Protein AF-A0A916HT91-F1 (afdb_monomer)

pLDDT: mean 91.29, std 11.31, range [43.94, 98.56]

Sequence (88 aa):
MDAVAPDPAAWPAPAKLNLMLRIVGRRADGYHLLQTVFQFLDRGDWLWFDLRDDGLIERASTVPGVPAAADLTVRAAHLLQRAAGVRR

Nearest PDB structures (foldseek):
  7odt-assembly1_a  TM=1.781E-01  e=9.911E+00  Homo sapiens

Mean predicted aligned error: 5.34 Å

Structure (mmCIF, N/CA/C/O backbone):
data_AF-A0A916HT91-F1
#
_entry.id   AF-A0A916HT91-F1
#
loop_
_atom_site.group_PDB
_atom_site.id
_atom_site.type_symbol
_atom_site.label_atom_id
_atom_site.label_alt_id
_atom_site.label_comp_id
_atom_site.label_asym_id
_atom_site.label_entity_id
_atom_site.label_seq_id
_atom_site.pdbx_PDB_ins_code
_atom_site.Cartn_x
_atom_site.Cartn_y
_atom_site.Cartn_z
_atom_site.occupancy
_atom_site.B_iso_or_equiv
_atom_site.auth_seq_id
_atom_site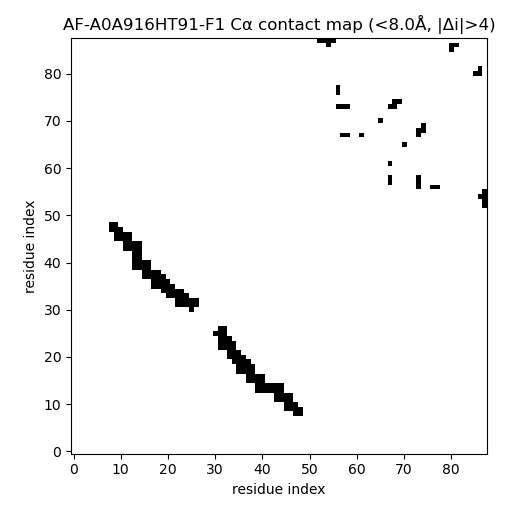.auth_comp_id
_atom_site.auth_asym_id
_atom_site.auth_atom_id
_atom_site.pdbx_PDB_model_num
ATOM 1 N N . MET A 1 1 ? 3.903 12.234 -22.571 1.00 45.31 1 MET A N 1
ATOM 2 C CA . MET A 1 1 ? 4.609 11.278 -21.695 1.00 45.31 1 MET A CA 1
ATOM 3 C C . MET A 1 1 ? 4.022 9.946 -22.067 1.00 45.31 1 MET A C 1
ATOM 5 O O . MET A 1 1 ? 2.887 9.672 -21.697 1.00 45.31 1 MET A O 1
ATOM 9 N N . ASP A 1 2 ? 4.704 9.252 -22.964 1.00 43.94 2 ASP A N 1
ATOM 10 C CA . ASP A 1 2 ? 4.128 8.106 -23.651 1.00 43.94 2 ASP A CA 1
ATOM 11 C C . ASP A 1 2 ? 3.885 6.993 -22.638 1.00 43.94 2 ASP A C 1
ATOM 13 O O . ASP A 1 2 ? 4.715 6.750 -21.758 1.00 43.94 2 ASP A O 1
ATOM 17 N N . ALA A 1 3 ? 2.703 6.384 -22.710 1.00 56.28 3 ALA A N 1
ATOM 18 C CA . ALA A 1 3 ? 2.362 5.250 -21.876 1.00 56.28 3 ALA A CA 1
ATOM 19 C C . ALA A 1 3 ? 3.337 4.117 -22.218 1.00 56.28 3 ALA A C 1
ATOM 21 O O . ALA A 1 3 ? 3.219 3.482 -23.264 1.00 56.28 3 ALA A O 1
ATOM 22 N N . VAL A 1 4 ? 4.332 3.895 -21.356 1.00 58.72 4 VAL A N 1
ATOM 23 C CA . VAL A 1 4 ? 5.094 2.646 -21.355 1.00 58.72 4 VAL A CA 1
ATOM 24 C C . VAL A 1 4 ? 4.063 1.538 -21.188 1.00 58.72 4 VAL A C 1
ATOM 26 O O . VAL A 1 4 ? 3.277 1.568 -20.238 1.00 58.72 4 VAL A O 1
ATOM 29 N N . ALA A 1 5 ? 4.007 0.619 -22.153 1.00 62.22 5 ALA A N 1
ATOM 30 C CA . ALA A 1 5 ? 3.124 -0.534 -22.066 1.00 62.22 5 ALA A CA 1
ATOM 31 C C . ALA A 1 5 ? 3.376 -1.245 -20.724 1.00 62.22 5 ALA A C 1
ATOM 33 O O . ALA A 1 5 ? 4.543 -1.402 -20.353 1.00 62.22 5 ALA A O 1
ATOM 34 N N . PRO A 1 6 ? 2.324 -1.619 -19.974 1.00 64.88 6 PRO A N 1
ATOM 35 C CA . PRO A 1 6 ? 2.502 -2.214 -18.660 1.00 64.88 6 PRO A CA 1
ATOM 36 C C . PRO A 1 6 ? 3.322 -3.496 -18.797 1.00 64.88 6 PRO A C 1
ATOM 38 O O . PRO A 1 6 ? 3.003 -4.362 -19.614 1.00 64.88 6 PRO A O 1
ATOM 41 N N . ASP A 1 7 ? 4.392 -3.591 -18.013 1.00 80.12 7 ASP A N 1
ATOM 42 C CA . ASP A 1 7 ? 5.154 -4.824 -17.869 1.00 80.12 7 ASP A CA 1
ATOM 43 C C . ASP A 1 7 ? 4.204 -5.906 -17.320 1.00 80.12 7 ASP A C 1
ATOM 45 O O . ASP A 1 7 ? 3.621 -5.701 -16.253 1.00 80.12 7 ASP A O 1
ATOM 49 N N . PRO A 1 8 ? 4.000 -7.036 -18.022 1.00 79.44 8 PRO A N 1
ATOM 50 C CA . PRO A 1 8 ? 3.074 -8.075 -17.580 1.00 79.44 8 PRO A CA 1
ATOM 51 C C . PRO A 1 8 ? 3.469 -8.718 -16.242 1.00 79.44 8 PRO A C 1
ATOM 53 O O . PRO A 1 8 ? 2.629 -9.367 -15.621 1.00 79.44 8 PRO A O 1
ATOM 56 N N . ALA A 1 9 ? 4.717 -8.550 -15.787 1.00 86.88 9 ALA A N 1
ATOM 57 C CA . ALA A 1 9 ? 5.167 -8.993 -14.470 1.00 86.88 9 ALA A CA 1
ATOM 58 C C . ALA A 1 9 ? 4.870 -7.980 -13.343 1.00 86.88 9 ALA A C 1
ATOM 60 O O . ALA A 1 9 ? 5.011 -8.318 -12.165 1.00 86.88 9 ALA A O 1
ATOM 61 N N . ALA A 1 10 ? 4.458 -6.753 -13.678 1.00 92.56 10 ALA A N 1
ATOM 62 C CA . ALA A 1 10 ? 4.216 -5.685 -12.717 1.00 92.56 10 ALA A CA 1
ATOM 63 C C . ALA A 1 10 ? 2.778 -5.697 -12.180 1.00 92.56 10 ALA A C 1
ATOM 65 O O . ALA A 1 10 ? 1.799 -5.753 -12.925 1.00 92.56 10 ALA A O 1
ATOM 66 N N . TRP A 1 11 ? 2.642 -5.546 -10.865 1.00 93.62 11 TRP A N 1
ATOM 67 C CA . TRP A 1 11 ? 1.354 -5.420 -10.189 1.00 93.62 11 TRP A CA 1
ATOM 68 C C . TRP A 1 11 ? 1.026 -3.941 -9.941 1.00 93.62 11 TRP A C 1
ATOM 70 O O . TRP A 1 11 ? 1.836 -3.238 -9.329 1.00 93.62 11 TRP A O 1
ATOM 80 N N . PRO A 1 12 ? -0.143 -3.438 -10.384 1.00 94.38 12 PRO A N 1
ATOM 81 C CA . PRO A 1 12 ? -0.489 -2.028 -10.237 1.00 94.38 12 PRO A CA 1
ATOM 82 C C . PRO A 1 12 ? -0.847 -1.670 -8.789 1.00 94.38 12 PRO A C 1
ATOM 84 O O . PRO A 1 12 ? -1.649 -2.350 -8.147 1.00 94.38 12 PRO A O 1
ATOM 87 N N . ALA A 1 13 ? -0.329 -0.539 -8.306 1.00 95.25 13 ALA A N 1
ATOM 88 C CA . ALA A 1 13 ? -0.723 0.102 -7.054 1.00 95.25 13 ALA A CA 1
ATOM 89 C C . ALA A 1 13 ? -1.239 1.528 -7.351 1.00 95.25 13 ALA A C 1
ATOM 91 O O . ALA A 1 13 ? -0.492 2.504 -7.228 1.00 95.25 13 ALA A O 1
ATOM 92 N N . PRO A 1 14 ? -2.504 1.675 -7.798 1.00 96.56 14 PRO A N 1
ATOM 93 C CA . PRO A 1 14 ? -3.032 2.957 -8.249 1.00 96.56 14 PRO A CA 1
ATOM 94 C C . PRO A 1 14 ? -3.089 3.973 -7.107 1.00 96.56 14 PRO A C 1
ATOM 96 O O . PRO A 1 14 ? -3.549 3.682 -5.998 1.00 96.56 14 PRO A O 1
ATOM 99 N N . ALA A 1 15 ? -2.671 5.205 -7.396 1.00 97.69 15 ALA A N 1
ATOM 100 C CA . ALA A 1 15 ? -2.884 6.321 -6.494 1.00 97.69 15 ALA A CA 1
ATOM 101 C C . ALA A 1 15 ? -4.382 6.634 -6.400 1.00 97.69 15 ALA A C 1
ATOM 103 O O . ALA A 1 15 ? -5.181 6.323 -7.288 1.00 97.69 15 ALA A O 1
ATOM 104 N N . LYS A 1 16 ? -4.765 7.300 -5.313 1.00 97.81 16 LYS A N 1
ATOM 105 C CA . LYS A 1 16 ? -6.148 7.711 -5.081 1.00 97.81 16 LYS A CA 1
ATOM 106 C C . LYS A 1 16 ? -6.252 9.194 -4.775 1.00 97.81 16 LYS A C 1
ATOM 108 O O . LYS A 1 16 ? -5.353 9.784 -4.174 1.00 97.81 16 LYS A O 1
ATOM 113 N N . LEU A 1 17 ? -7.415 9.755 -5.078 1.00 98.12 17 LEU A N 1
ATOM 114 C CA . LEU A 1 17 ? -7.897 11.014 -4.523 1.00 98.12 17 LEU A CA 1
ATOM 115 C C . LEU A 1 17 ? -9.031 10.748 -3.533 1.00 98.12 17 LEU A C 1
ATOM 117 O O . LEU A 1 17 ? -9.787 9.786 -3.666 1.00 98.12 17 LEU A O 1
ATOM 121 N N . ASN A 1 18 ? -9.158 11.632 -2.546 1.00 98.19 18 ASN A N 1
ATOM 122 C CA . ASN A 1 18 ? -10.403 11.790 -1.803 1.00 98.19 18 ASN A CA 1
ATOM 123 C C . ASN A 1 18 ? -11.159 12.951 -2.461 1.00 98.19 18 ASN A C 1
ATOM 125 O O . ASN A 1 18 ? -10.801 14.102 -2.227 1.00 98.19 18 ASN A O 1
ATOM 129 N N . LEU A 1 19 ? -12.175 12.678 -3.281 1.00 98.12 19 LEU A N 1
ATOM 130 C CA . LEU A 1 19 ? -12.983 13.743 -3.906 1.00 98.12 19 LEU A CA 1
ATOM 131 C C . LEU A 1 19 ? -13.876 14.466 -2.889 1.00 98.12 19 LEU A C 1
ATOM 133 O O . LEU A 1 19 ? -14.341 15.578 -3.112 1.00 98.12 19 LEU A O 1
ATOM 137 N N . MET A 1 20 ? -14.087 13.824 -1.747 1.00 98.38 20 MET A N 1
ATOM 138 C CA . MET A 1 20 ? -14.712 14.384 -0.563 1.00 98.38 20 MET A CA 1
ATOM 139 C C . MET A 1 20 ? -14.038 13.760 0.651 1.00 98.38 20 MET A C 1
ATOM 141 O O . MET A 1 20 ? -13.754 12.568 0.633 1.00 98.38 20 MET A O 1
ATOM 145 N N . LEU A 1 21 ? -13.845 14.529 1.720 1.00 98.25 21 LEU A N 1
ATOM 146 C CA . LEU A 1 21 ? -13.427 14.018 3.022 1.00 98.25 21 LEU A CA 1
ATOM 147 C C . LEU A 1 21 ? -14.185 14.772 4.118 1.00 98.25 21 LEU A C 1
ATOM 149 O O . LEU A 1 21 ? -14.008 15.976 4.278 1.00 98.25 21 LEU A O 1
ATOM 153 N N . ARG A 1 22 ? -15.022 14.067 4.880 1.00 98.56 22 ARG A N 1
ATOM 154 C CA . ARG A 1 22 ? -15.704 14.592 6.066 1.00 98.56 22 ARG A CA 1
ATOM 155 C C . ARG A 1 22 ? -15.272 13.815 7.297 1.00 98.56 22 ARG A C 1
ATOM 157 O O . ARG A 1 22 ? -15.319 12.587 7.305 1.00 98.56 22 ARG A O 1
ATOM 164 N N . ILE A 1 23 ? -14.888 14.540 8.340 1.00 98.38 23 ILE A N 1
ATOM 165 C CA . ILE A 1 23 ? -14.671 13.986 9.675 1.00 98.38 23 ILE A CA 1
ATOM 166 C C . ILE A 1 23 ? -16.018 14.021 10.395 1.00 98.38 23 ILE A C 1
ATOM 168 O O . ILE A 1 23 ? -16.590 15.094 10.563 1.00 98.38 23 ILE A O 1
ATOM 172 N N . VAL A 1 24 ? -16.535 12.859 10.791 1.00 98.38 24 VAL A N 1
ATOM 173 C CA . VAL A 1 24 ? -17.882 12.724 11.385 1.00 98.38 24 VAL A CA 1
ATOM 174 C C . VAL A 1 24 ? -17.852 12.309 12.858 1.00 98.38 24 VAL A C 1
ATOM 176 O O . VAL A 1 24 ? -18.892 12.114 13.475 1.00 98.38 24 VAL A O 1
ATOM 179 N N . GLY A 1 25 ? -16.659 12.172 13.436 1.00 98.38 25 GLY A N 1
ATOM 180 C CA . GLY A 1 25 ? -16.474 11.855 14.846 1.00 98.38 25 GLY A CA 1
ATOM 181 C C . GLY A 1 25 ? -15.057 11.393 15.160 1.00 98.38 25 GLY A C 1
ATOM 182 O O . GLY A 1 25 ? -14.195 11.322 14.279 1.00 98.38 25 GLY A O 1
ATOM 183 N N . ARG A 1 26 ? -14.824 11.048 16.427 1.00 98.38 26 ARG A N 1
ATOM 184 C CA . ARG A 1 26 ? -13.555 10.507 16.922 1.00 98.38 26 ARG A CA 1
ATOM 185 C C . ARG A 1 26 ? -13.797 9.168 17.609 1.00 98.38 26 ARG A C 1
ATOM 187 O O . ARG A 1 26 ? -14.755 9.012 18.359 1.00 98.38 26 ARG A O 1
ATOM 194 N N . ARG A 1 27 ? -12.930 8.205 17.324 1.00 97.88 27 ARG A N 1
ATOM 195 C CA . ARG A 1 27 ? -12.920 6.860 17.900 1.00 97.88 27 ARG A CA 1
ATOM 196 C C . ARG A 1 27 ? -12.164 6.853 19.229 1.00 97.88 27 ARG A C 1
ATOM 198 O O . ARG A 1 27 ? -11.310 7.705 19.474 1.00 97.88 27 ARG A O 1
ATOM 205 N N . ALA A 1 28 ? -12.432 5.841 20.052 1.00 98.12 28 ALA A N 1
ATOM 206 C CA . ALA A 1 28 ? -11.755 5.642 21.335 1.00 98.12 28 ALA A CA 1
ATOM 207 C C . ALA A 1 28 ? -10.248 5.342 21.195 1.00 98.12 28 ALA A C 1
ATOM 209 O O . ALA A 1 28 ? -9.476 5.654 22.093 1.00 98.12 28 ALA A O 1
ATOM 210 N N . ASP A 1 29 ? -9.817 4.795 20.056 1.00 97.62 29 ASP A N 1
ATOM 211 C CA . ASP A 1 29 ? -8.406 4.516 19.742 1.00 97.62 29 ASP A CA 1
ATOM 212 C C . ASP A 1 29 ? -7.632 5.737 19.211 1.00 97.62 29 ASP A C 1
ATOM 214 O O . ASP A 1 29 ? -6.496 5.616 18.756 1.00 97.62 29 ASP A O 1
ATOM 218 N N . GLY A 1 30 ? -8.244 6.923 19.246 1.00 97.38 30 GLY A N 1
ATOM 219 C CA . GLY A 1 30 ? -7.619 8.178 18.846 1.00 97.38 30 GLY A CA 1
ATOM 220 C C . GLY A 1 30 ? -7.759 8.533 17.364 1.00 97.38 30 GLY A C 1
ATOM 221 O O . GLY A 1 30 ? -7.461 9.677 17.019 1.00 97.38 30 GLY A O 1
ATOM 222 N N . TYR A 1 31 ? -8.266 7.633 16.512 1.00 98.31 31 TYR A N 1
ATOM 223 C CA . TYR A 1 31 ? -8.519 7.909 15.091 1.00 98.31 31 TYR A CA 1
ATOM 224 C C . TYR A 1 31 ? -9.847 8.647 14.857 1.00 98.31 31 TYR A C 1
ATOM 226 O O . TYR A 1 31 ? -10.705 8.736 15.734 1.00 98.31 31 TYR A O 1
ATOM 234 N N . HIS A 1 32 ? -10.045 9.169 13.645 1.00 98.38 32 HIS A N 1
ATOM 235 C CA . HIS A 1 32 ? -11.289 9.825 13.235 1.00 98.38 32 HIS A CA 1
ATOM 236 C C . HIS A 1 32 ? -12.229 8.861 12.501 1.00 98.38 32 HIS A C 1
ATOM 238 O O . HIS A 1 32 ? -11.785 7.974 11.772 1.00 98.38 32 HIS A O 1
ATOM 244 N N . LEU A 1 33 ? -13.537 9.065 12.662 1.00 98.31 33 LEU A N 1
ATOM 245 C CA . LEU A 1 33 ? -14.542 8.506 11.762 1.00 98.31 33 LEU A CA 1
ATOM 246 C C . LEU A 1 33 ? -14.578 9.371 10.504 1.00 98.31 33 LEU A C 1
ATOM 248 O O . LEU A 1 33 ? -14.758 10.588 10.591 1.00 98.31 33 LEU A O 1
ATOM 252 N N . LEU A 1 34 ? -14.392 8.745 9.345 1.00 97.94 34 LEU A N 1
ATOM 253 C CA . LEU A 1 34 ? -14.298 9.431 8.063 1.00 97.94 34 LEU A CA 1
ATOM 254 C C . LEU A 1 34 ? -15.432 8.992 7.141 1.00 97.94 34 LEU A C 1
ATOM 256 O O . LEU A 1 34 ? -15.716 7.804 7.016 1.00 97.94 34 LEU A O 1
ATOM 260 N N . GLN A 1 35 ? -16.020 9.956 6.442 1.00 98.44 35 GLN A N 1
ATOM 261 C CA . GLN A 1 35 ? -16.839 9.724 5.262 1.0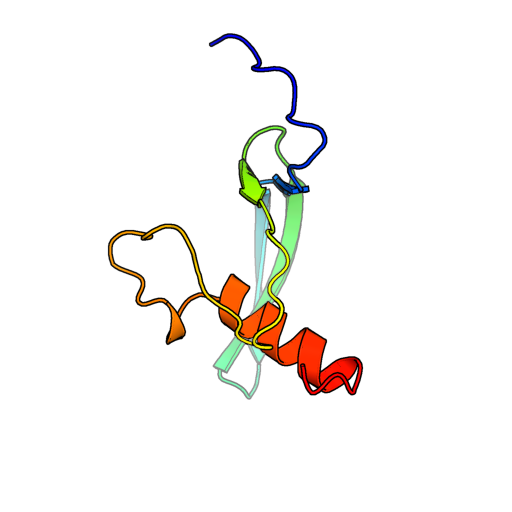0 98.44 35 GLN A CA 1
ATOM 262 C C . GLN A 1 35 ? -16.102 10.320 4.062 1.00 98.44 35 GLN A C 1
ATOM 264 O O . GLN A 1 35 ? -15.740 11.494 4.073 1.00 98.44 35 GLN A O 1
ATOM 269 N N . THR A 1 36 ? -15.854 9.525 3.029 1.00 98.38 36 THR A N 1
AT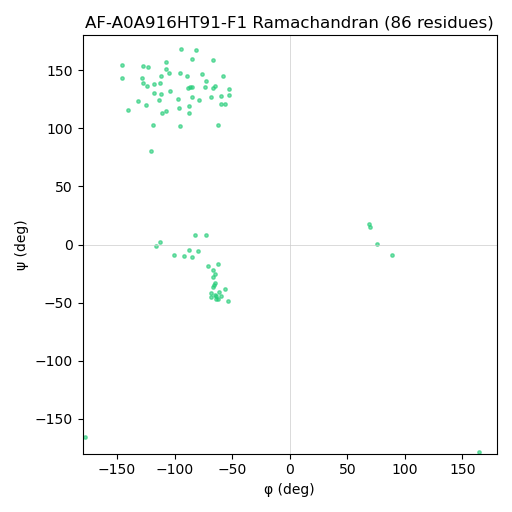OM 270 C CA . THR A 1 36 ? -15.028 9.929 1.884 1.00 98.38 36 THR A CA 1
ATOM 271 C C . THR A 1 36 ? -15.551 9.303 0.598 1.00 98.38 36 THR A C 1
ATOM 273 O O . THR A 1 36 ? -16.188 8.252 0.645 1.00 98.38 36 THR A O 1
ATOM 276 N N . VAL A 1 37 ? -15.281 9.946 -0.538 1.00 98.38 37 VAL A N 1
ATOM 277 C CA . VAL A 1 37 ? -15.453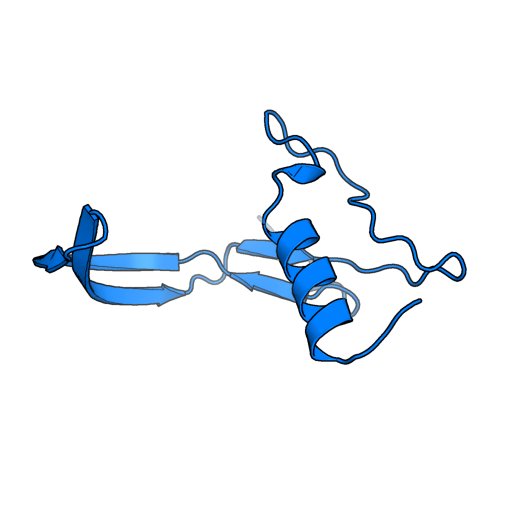 9.353 -1.873 1.00 98.38 37 VAL A CA 1
ATOM 278 C C . VAL A 1 37 ? -14.064 9.143 -2.457 1.00 98.38 37 VAL A C 1
ATOM 280 O O . VAL A 1 37 ? -13.343 10.111 -2.709 1.00 98.38 37 VAL A O 1
ATOM 283 N N . PHE A 1 38 ? -13.680 7.882 -2.636 1.00 98.06 38 PHE A N 1
ATOM 284 C CA . PHE A 1 38 ? -12.403 7.516 -3.236 1.00 98.06 38 PHE A CA 1
ATOM 285 C C . PHE A 1 38 ? -12.515 7.454 -4.757 1.00 98.06 38 PHE A C 1
ATOM 287 O O . PHE A 1 38 ? -13.449 6.858 -5.284 1.00 98.06 38 PHE A O 1
ATOM 294 N N . GLN A 1 39 ? -11.525 8.020 -5.442 1.00 97.94 39 GLN A N 1
ATOM 295 C CA . GLN A 1 39 ? -11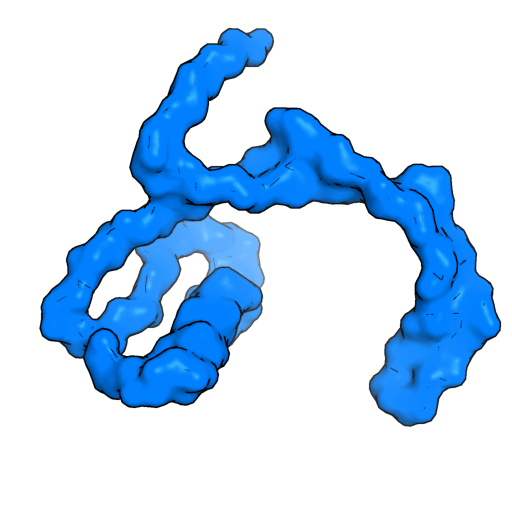.331 7.861 -6.880 1.00 97.94 39 GLN A CA 1
ATOM 296 C C . GLN A 1 39 ? -9.916 7.346 -7.118 1.00 97.94 39 GLN A C 1
ATOM 298 O O . GLN A 1 39 ? -8.954 8.021 -6.743 1.00 97.94 39 GLN A O 1
ATOM 303 N N . PHE A 1 40 ? -9.788 6.173 -7.734 1.00 97.38 40 PHE A N 1
ATOM 304 C CA . PHE A 1 40 ? -8.498 5.693 -8.226 1.00 97.38 40 PHE A CA 1
ATOM 305 C C . PHE A 1 40 ? -8.116 6.426 -9.508 1.00 97.38 40 PHE A C 1
ATOM 307 O O . PHE A 1 40 ? -8.984 6.822 -10.288 1.00 97.38 40 PHE A O 1
ATOM 314 N N . LEU A 1 41 ? -6.818 6.633 -9.693 1.00 95.81 41 LEU A N 1
ATOM 315 C CA . LEU A 1 41 ? -6.251 7.262 -10.876 1.00 95.81 41 LEU A CA 1
ATOM 316 C C . LEU A 1 41 ? -5.544 6.212 -11.732 1.00 95.81 41 LEU A C 1
ATOM 318 O O . LEU A 1 41 ? -5.004 5.243 -11.204 1.00 95.81 41 LEU A O 1
ATOM 322 N N . ASP A 1 42 ? -5.400 6.504 -13.021 1.00 93.69 42 ASP A N 1
ATOM 323 C CA . ASP A 1 42 ? -4.533 5.739 -13.934 1.00 93.69 42 ASP A CA 1
ATOM 324 C C . ASP A 1 42 ? -3.033 6.005 -13.683 1.00 93.69 42 ASP A C 1
ATOM 326 O O . ASP A 1 42 ? -2.161 5.601 -14.449 1.00 93.69 42 ASP A O 1
ATOM 330 N N . ARG A 1 43 ? -2.717 6.722 -12.599 1.00 94.38 43 ARG A N 1
ATOM 331 C CA . ARG A 1 43 ? -1.368 6.980 -12.103 1.00 94.38 43 ARG A CA 1
ATOM 332 C C . ARG A 1 43 ? -1.192 6.273 -10.770 1.00 94.38 43 ARG A C 1
ATOM 334 O O . ARG A 1 43 ? -2.066 6.349 -9.912 1.00 94.38 43 ARG A O 1
ATOM 341 N N . GLY A 1 44 ? -0.032 5.676 -10.559 1.00 94.38 44 GLY A N 1
ATOM 342 C CA . GLY A 1 44 ? 0.322 5.022 -9.309 1.00 94.38 44 GLY A CA 1
ATOM 343 C C . GLY A 1 44 ? 1.736 4.479 -9.358 1.00 94.38 44 GLY A C 1
ATOM 344 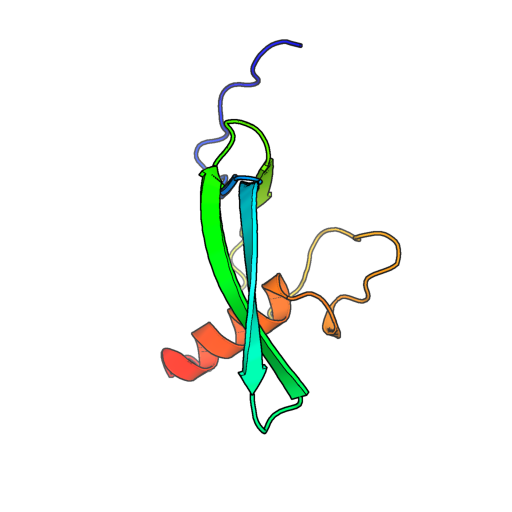O O . GLY A 1 44 ? 2.508 4.831 -10.254 1.00 94.38 44 GLY A O 1
ATOM 345 N N . ASP A 1 45 ? 2.026 3.617 -8.396 1.00 92.56 45 ASP A N 1
ATOM 346 C CA . ASP A 1 45 ? 3.255 2.842 -8.360 1.00 92.56 45 ASP A CA 1
ATOM 347 C C . ASP A 1 45 ? 3.021 1.462 -8.990 1.00 92.56 45 ASP A C 1
ATOM 349 O O . ASP A 1 45 ? 1.886 1.037 -9.233 1.00 92.56 45 ASP A O 1
ATOM 353 N N . TRP A 1 46 ? 4.117 0.755 -9.235 1.00 93.19 46 TRP A N 1
ATOM 354 C CA . TRP A 1 46 ? 4.131 -0.607 -9.750 1.00 93.19 46 TRP A CA 1
ATOM 355 C C . TRP A 1 46 ? 4.999 -1.465 -8.835 1.00 93.19 46 TRP A C 1
ATOM 357 O O . TRP A 1 46 ? 6.043 -1.015 -8.360 1.00 93.19 46 TRP A O 1
ATOM 367 N N . LEU A 1 47 ? 4.546 -2.685 -8.557 1.00 93.25 47 LEU A N 1
ATOM 368 C CA . LEU A 1 47 ? 5.248 -3.638 -7.706 1.00 93.25 47 LEU A CA 1
ATOM 369 C C . LEU A 1 47 ? 5.740 -4.809 -8.551 1.00 93.25 47 LEU A C 1
ATOM 371 O O . LEU A 1 47 ? 4.960 -5.435 -9.266 1.00 93.25 47 LEU A O 1
ATOM 375 N N . TRP A 1 48 ? 7.021 -5.125 -8.413 1.00 94.00 48 TRP A N 1
ATOM 376 C CA . TRP A 1 48 ? 7.639 -6.318 -8.981 1.00 94.00 48 TRP A CA 1
ATOM 377 C C . TRP A 1 48 ? 8.033 -7.259 -7.855 1.00 94.00 48 TRP A C 1
ATOM 379 O O . TRP A 1 48 ? 8.421 -6.815 -6.770 1.00 94.00 48 TRP A O 1
ATOM 389 N N . PHE A 1 49 ? 7.925 -8.555 -8.121 1.00 93.50 49 PHE A N 1
ATOM 390 C CA . PHE A 1 49 ? 8.232 -9.595 -7.153 1.00 93.50 49 PHE A CA 1
ATOM 391 C C . PHE A 1 49 ? 9.133 -10.636 -7.801 1.00 93.50 49 PHE A C 1
ATOM 393 O O . PHE A 1 49 ? 8.746 -11.256 -8.789 1.00 93.50 49 PHE A O 1
ATOM 400 N N . ASP A 1 50 ? 10.290 -10.858 -7.189 1.00 92.69 50 ASP A N 1
ATOM 401 C CA . ASP A 1 50 ? 11.181 -11.959 -7.527 1.00 92.69 50 ASP A CA 1
ATOM 402 C C . ASP A 1 50 ? 11.061 -13.042 -6.458 1.00 92.69 50 ASP A C 1
ATOM 404 O O . ASP A 1 50 ? 11.093 -12.764 -5.255 1.00 92.69 50 ASP A O 1
ATOM 408 N N . LEU A 1 51 ? 10.901 -14.290 -6.898 1.00 92.00 51 LEU A N 1
ATOM 409 C CA . LEU A 1 51 ? 10.875 -15.426 -5.985 1.00 92.00 51 LEU A CA 1
ATOM 410 C C . LEU A 1 51 ? 12.276 -15.701 -5.448 1.00 92.00 51 LEU A C 1
ATOM 412 O O . LEU A 1 51 ? 13.264 -15.656 -6.181 1.00 92.00 51 LEU A O 1
ATOM 416 N N . ARG A 1 52 ? 12.330 -16.048 -4.166 1.00 90.31 52 ARG A N 1
ATOM 417 C CA . ARG A 1 52 ? 13.547 -16.459 -3.471 1.00 90.31 52 ARG A CA 1
ATOM 418 C C . ARG A 1 52 ? 13.352 -17.836 -2.860 1.00 90.31 52 ARG A C 1
ATOM 420 O O . ARG A 1 52 ? 12.237 -18.224 -2.520 1.00 90.31 52 ARG A O 1
ATOM 427 N N . ASP A 1 53 ? 14.447 -18.561 -2.710 1.00 91.38 53 ASP A N 1
ATOM 428 C CA . ASP A 1 53 ? 14.503 -19.906 -2.137 1.00 91.38 53 ASP A CA 1
ATOM 429 C C . ASP A 1 53 ? 14.963 -19.923 -0.667 1.00 91.38 53 ASP A C 1
ATOM 431 O O . ASP A 1 53 ? 14.841 -20.944 0.013 1.00 91.38 53 ASP A O 1
ATOM 435 N N . ASP A 1 54 ? 15.428 -18.786 -0.149 1.00 91.44 54 ASP A N 1
ATOM 436 C CA . ASP A 1 54 ? 15.905 -18.617 1.227 1.00 91.44 54 ASP A CA 1
ATOM 437 C C . ASP A 1 54 ? 14.805 -18.263 2.244 1.00 91.44 54 ASP A C 1
ATOM 439 O O . ASP A 1 54 ? 15.060 -18.218 3.450 1.00 91.44 54 ASP A O 1
ATOM 443 N N . GLY A 1 55 ? 13.572 -18.052 1.776 1.00 87.75 55 GLY A N 1
ATOM 444 C CA . GLY A 1 55 ? 12.417 -17.710 2.610 1.00 87.75 55 GLY A CA 1
ATOM 445 C C . GLY A 1 55 ? 12.470 -16.303 3.217 1.00 87.75 55 GLY A C 1
ATOM 446 O O . GLY A 1 55 ? 11.738 -16.013 4.169 1.00 87.75 55 GLY A O 1
ATOM 447 N N . LEU A 1 56 ? 13.347 -15.431 2.707 1.00 90.75 56 LEU A N 1
ATOM 448 C CA . LEU A 1 56 ? 13.456 -14.046 3.150 1.00 90.75 56 LEU A CA 1
ATOM 449 C C . LEU A 1 56 ? 12.530 -13.129 2.344 1.00 90.75 56 LEU A C 1
ATOM 451 O O . LEU A 1 56 ? 12.330 -13.295 1.143 1.00 90.75 56 LEU A O 1
ATOM 455 N N . ILE A 1 57 ? 11.992 -12.113 3.022 1.00 93.25 57 ILE A N 1
ATOM 456 C CA . ILE A 1 57 ? 11.246 -11.016 2.400 1.00 93.25 57 ILE A CA 1
ATOM 457 C C . ILE A 1 57 ? 12.131 -9.776 2.465 1.00 93.25 57 ILE A C 1
ATOM 459 O O . ILE A 1 57 ? 12.417 -9.265 3.549 1.00 93.25 57 ILE A O 1
ATOM 463 N N . GLU A 1 58 ? 12.541 -9.280 1.302 1.00 92.94 58 GLU A N 1
ATOM 464 C CA . GLU A 1 58 ? 13.420 -8.119 1.177 1.00 92.94 58 GLU A CA 1
ATOM 465 C C . GLU A 1 58 ? 12.831 -7.089 0.215 1.00 92.94 58 GLU A C 1
ATOM 467 O O . GLU A 1 58 ? 12.229 -7.425 -0.805 1.00 92.94 58 GLU A O 1
ATOM 472 N N . ARG A 1 59 ? 13.030 -5.806 0.529 1.00 94.00 59 ARG A N 1
ATOM 473 C CA . ARG A 1 59 ? 12.705 -4.714 -0.387 1.00 94.00 59 ARG A CA 1
ATOM 474 C C . ARG A 1 59 ? 13.907 -4.454 -1.288 1.00 94.00 59 ARG A C 1
ATOM 476 O O . ARG A 1 59 ? 14.924 -3.963 -0.805 1.00 94.00 59 ARG A O 1
ATOM 483 N N . ALA A 1 60 ? 13.767 -4.735 -2.581 1.00 91.38 60 ALA A N 1
ATOM 484 C CA . ALA A 1 60 ? 14.856 -4.584 -3.549 1.00 91.38 60 ALA A CA 1
ATOM 485 C C . ALA A 1 60 ? 15.278 -3.119 -3.772 1.00 91.38 60 ALA A C 1
ATOM 487 O O . ALA A 1 60 ? 16.458 -2.826 -3.952 1.00 91.38 60 ALA A O 1
ATOM 488 N N . SER A 1 61 ? 14.327 -2.181 -3.751 1.00 89.12 61 SER A N 1
ATOM 489 C CA . SER A 1 61 ? 14.590 -0.760 -4.011 1.00 89.12 61 SER A CA 1
ATOM 490 C C . SER A 1 61 ? 14.577 0.080 -2.735 1.00 89.12 61 SER A C 1
ATOM 492 O O . SER A 1 61 ? 13.822 -0.177 -1.797 1.00 89.12 61 SER A O 1
ATOM 494 N N . THR A 1 62 ? 15.387 1.136 -2.697 1.00 90.25 62 THR A N 1
ATOM 495 C CA . THR A 1 62 ? 15.368 2.100 -1.591 1.00 90.25 62 THR A CA 1
ATOM 496 C C . THR A 1 62 ? 14.290 3.148 -1.825 1.00 90.25 62 THR A C 1
ATOM 498 O O . THR A 1 62 ? 14.297 3.831 -2.844 1.00 90.25 62 THR A O 1
ATOM 501 N N . VAL A 1 63 ? 13.412 3.332 -0.839 1.00 89.88 63 VAL A N 1
ATOM 502 C CA . VAL A 1 63 ? 12.511 4.486 -0.773 1.00 89.88 63 VAL A CA 1
ATOM 503 C C . VAL A 1 63 ? 13.162 5.533 0.136 1.00 89.88 63 VAL A C 1
ATOM 505 O O . VAL A 1 63 ? 13.397 5.234 1.315 1.00 89.88 63 VAL A O 1
ATOM 508 N N . PRO A 1 64 ? 13.501 6.734 -0.372 1.00 94.19 64 PRO A N 1
ATOM 509 C CA . PRO A 1 64 ? 14.156 7.767 0.423 1.00 94.19 64 PRO A CA 1
ATOM 510 C C . PRO A 1 64 ? 13.395 8.067 1.718 1.00 94.19 64 PRO A C 1
ATOM 512 O O . PRO A 1 64 ? 12.188 8.294 1.706 1.00 94.19 64 PRO A O 1
ATOM 515 N N . GLY A 1 65 ? 14.103 8.046 2.848 1.00 95.00 65 GLY A N 1
ATOM 516 C CA . GLY A 1 65 ? 13.521 8.319 4.165 1.00 95.00 65 GLY A CA 1
ATOM 517 C C . GLY A 1 65 ? 12.671 7.191 4.764 1.00 95.00 65 GLY A C 1
ATOM 518 O O . GLY A 1 65 ? 12.189 7.349 5.883 1.00 95.00 65 GLY A O 1
ATOM 519 N N . VAL A 1 66 ? 12.513 6.048 4.086 1.00 94.81 66 VAL A N 1
ATOM 520 C CA . VAL A 1 66 ? 11.733 4.907 4.592 1.00 94.81 66 VAL A CA 1
ATOM 521 C C . VAL A 1 66 ? 12.640 3.682 4.745 1.00 94.81 66 VAL A C 1
ATOM 523 O O . VAL A 1 66 ? 12.951 3.017 3.750 1.00 94.81 66 VAL A O 1
ATOM 526 N N . PRO A 1 67 ? 13.061 3.335 5.976 1.00 94.62 67 PRO A N 1
ATOM 527 C CA . PRO A 1 67 ? 13.747 2.073 6.244 1.00 94.62 67 PRO A CA 1
ATOM 528 C C . PRO A 1 67 ? 12.881 0.874 5.835 1.00 94.62 67 PRO A C 1
ATOM 530 O O . PRO A 1 67 ? 11.667 0.905 6.025 1.00 94.62 67 PRO A O 1
ATOM 533 N N . ALA A 1 68 ? 13.488 -0.206 5.333 1.00 92.12 68 ALA A N 1
ATOM 534 C CA . ALA A 1 68 ? 12.743 -1.373 4.840 1.00 92.12 68 ALA A CA 1
ATOM 535 C C . ALA A 1 68 ? 11.801 -1.985 5.898 1.00 92.12 68 ALA A C 1
ATOM 537 O O . ALA A 1 68 ? 10.665 -2.325 5.588 1.00 92.12 68 ALA A O 1
ATOM 538 N N . ALA A 1 69 ? 12.218 -2.036 7.168 1.00 90.19 69 ALA A N 1
ATOM 539 C CA . ALA A 1 69 ? 11.384 -2.543 8.265 1.00 90.19 69 ALA A CA 1
ATOM 540 C C . ALA A 1 69 ? 10.143 -1.671 8.567 1.00 90.19 69 ALA A C 1
ATOM 542 O O . ALA A 1 69 ? 9.176 -2.150 9.161 1.00 90.19 69 ALA A O 1
ATOM 543 N N . ALA A 1 70 ? 10.164 -0.394 8.173 1.00 94.12 70 ALA A N 1
ATOM 544 C CA . ALA A 1 70 ? 9.038 0.529 8.314 1.00 94.12 70 ALA A CA 1
ATOM 545 C C . ALA A 1 70 ? 8.125 0.545 7.075 1.00 94.12 70 ALA A C 1
ATOM 547 O O . ALA A 1 70 ? 7.037 1.121 7.128 1.00 94.12 70 ALA A O 1
ATOM 548 N N . ASP A 1 71 ? 8.545 -0.092 5.980 1.00 95.38 71 ASP A N 1
ATOM 549 C CA . ASP A 1 71 ? 7.797 -0.140 4.732 1.0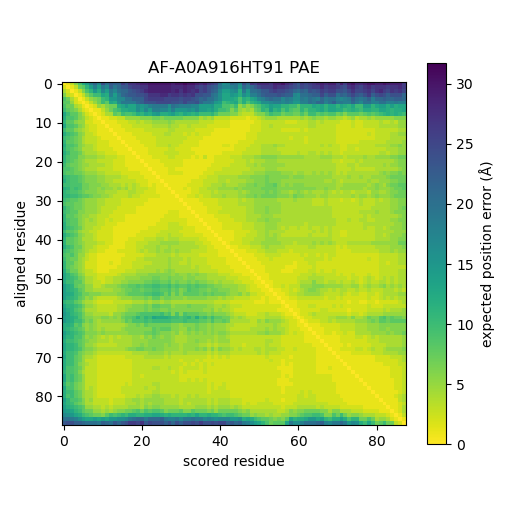0 95.38 71 ASP A CA 1
ATOM 550 C C . ASP A 1 71 ? 6.516 -0.972 4.890 1.00 95.38 71 ASP A C 1
ATOM 552 O O . ASP A 1 71 ? 6.535 -2.122 5.341 1.00 95.38 71 ASP A O 1
ATOM 556 N N . LEU A 1 72 ? 5.376 -0.385 4.523 1.00 95.62 72 LEU A N 1
ATOM 557 C CA . LEU A 1 72 ? 4.086 -1.061 4.627 1.00 95.62 72 LEU A CA 1
ATOM 558 C C . LEU A 1 72 ? 3.977 -2.257 3.677 1.00 95.62 72 LEU A C 1
ATOM 560 O O . LEU A 1 72 ? 3.277 -3.208 4.016 1.00 95.62 72 LEU A O 1
ATOM 564 N N . THR A 1 73 ? 4.686 -2.253 2.547 1.00 95.31 73 THR A N 1
ATOM 565 C CA . THR A 1 73 ? 4.698 -3.380 1.601 1.00 95.31 73 THR A CA 1
ATOM 566 C C . THR A 1 73 ? 5.400 -4.599 2.205 1.00 95.31 73 THR A C 1
ATOM 568 O O . THR A 1 73 ? 4.844 -5.696 2.205 1.00 95.31 73 THR A O 1
ATOM 571 N N . VAL A 1 74 ? 6.555 -4.395 2.848 1.00 95.62 74 VAL A N 1
ATOM 572 C CA . VAL A 1 74 ? 7.304 -5.444 3.564 1.00 95.62 74 VAL A CA 1
ATOM 573 C C . VAL A 1 74 ? 6.496 -5.970 4.751 1.00 95.62 74 VAL A C 1
ATOM 575 O O . VAL A 1 74 ? 6.365 -7.180 4.950 1.00 95.62 74 VAL A O 1
ATOM 578 N N . ARG A 1 75 ? 5.882 -5.070 5.530 1.00 95.88 75 ARG A N 1
ATOM 579 C CA . ARG A 1 75 ? 5.001 -5.459 6.642 1.00 95.88 75 ARG A CA 1
ATOM 580 C C . ARG A 1 75 ? 3.794 -6.267 6.157 1.00 95.88 75 ARG A C 1
ATOM 582 O O . ARG A 1 75 ? 3.434 -7.244 6.812 1.00 95.88 75 ARG A O 1
ATOM 589 N N . ALA A 1 76 ? 3.189 -5.889 5.030 1.00 96.06 76 ALA A N 1
ATOM 590 C CA . ALA A 1 76 ? 2.077 -6.619 4.427 1.00 96.06 76 ALA A CA 1
ATOM 591 C C . ALA A 1 76 ? 2.503 -8.018 3.961 1.00 96.06 76 ALA A C 1
ATOM 593 O O . ALA A 1 76 ? 1.809 -8.984 4.270 1.00 96.06 76 ALA A O 1
ATOM 594 N N . ALA A 1 77 ? 3.665 -8.151 3.315 1.00 94.88 77 ALA A N 1
ATOM 595 C CA . ALA A 1 77 ? 4.203 -9.444 2.892 1.00 94.88 77 ALA A CA 1
ATOM 596 C C . ALA A 1 77 ? 4.424 -10.397 4.085 1.00 94.88 77 ALA A C 1
ATOM 598 O O . ALA A 1 77 ? 3.985 -11.545 4.050 1.00 94.88 77 ALA A O 1
ATOM 599 N N . HIS A 1 78 ? 4.994 -9.913 5.195 1.00 94.69 78 HIS A N 1
ATOM 600 C CA . HIS A 1 78 ? 5.137 -10.722 6.414 1.00 94.69 78 HIS A CA 1
ATOM 601 C C . HIS A 1 78 ? 3.801 -11.097 7.070 1.00 94.69 78 HIS A C 1
ATOM 603 O O . HIS A 1 78 ? 3.696 -12.163 7.682 1.00 94.69 78 HIS A O 1
ATOM 609 N N . LEU A 1 79 ? 2.792 -10.222 7.013 1.00 96.00 79 LEU A N 1
ATOM 610 C CA . LEU A 1 79 ? 1.451 -10.543 7.508 1.00 96.00 79 LEU A CA 1
ATOM 611 C C . LEU A 1 79 ? 0.784 -11.603 6.632 1.00 96.00 79 LEU A C 1
ATOM 613 O O . LEU A 1 79 ? 0.190 -12.533 7.173 1.00 96.00 79 LEU A O 1
ATOM 617 N N . LEU A 1 80 ? 0.930 -11.502 5.309 1.00 95.25 80 LEU A N 1
ATOM 618 C CA . LEU A 1 80 ? 0.425 -12.489 4.360 1.00 95.25 80 LEU A CA 1
ATOM 619 C C . LEU A 1 80 ? 1.087 -13.856 4.570 1.00 95.25 80 LEU A C 1
ATOM 621 O O . LEU A 1 80 ? 0.377 -14.849 4.689 1.00 95.25 80 LEU A O 1
ATOM 625 N N . GLN A 1 81 ? 2.417 -13.900 4.705 1.00 94.12 81 GLN A N 1
ATOM 626 C CA . GLN A 1 81 ? 3.170 -15.125 4.999 1.00 94.12 81 GLN A CA 1
ATOM 627 C C . GLN A 1 81 ? 2.614 -15.828 6.251 1.00 94.12 81 GLN A C 1
ATOM 629 O O . GLN A 1 81 ? 2.288 -17.016 6.215 1.00 94.12 81 GLN A O 1
ATOM 634 N N . ARG A 1 82 ? 2.411 -15.072 7.342 1.00 94.81 82 ARG A N 1
ATOM 635 C CA . ARG A 1 82 ? 1.825 -15.593 8.589 1.00 94.81 82 ARG A CA 1
ATOM 636 C C . ARG A 1 82 ? 0.380 -16.055 8.417 1.00 94.81 82 ARG A C 1
ATOM 638 O O . ARG A 1 82 ? 0.040 -17.137 8.885 1.00 94.81 82 ARG A O 1
ATOM 645 N N . ALA A 1 83 ? -0.461 -15.253 7.766 1.00 97.06 83 ALA A N 1
ATOM 646 C CA . ALA A 1 83 ? -1.875 -15.563 7.561 1.00 97.06 83 ALA A CA 1
ATOM 647 C C . ALA A 1 83 ? -2.080 -16.804 6.677 1.00 97.06 83 ALA A C 1
ATOM 649 O O . ALA A 1 83 ? -3.007 -17.573 6.910 1.00 97.06 83 ALA A O 1
ATOM 650 N N . ALA A 1 84 ? -1.191 -17.026 5.706 1.00 96.00 84 ALA A N 1
ATOM 651 C CA . ALA A 1 84 ? -1.190 -18.206 4.847 1.00 96.00 84 ALA A CA 1
ATOM 652 C C . ALA A 1 84 ? -0.565 -19.452 5.509 1.00 96.00 84 ALA A C 1
ATOM 654 O O . ALA A 1 84 ? -0.572 -20.526 4.914 1.00 96.00 84 ALA A O 1
ATOM 655 N N . GLY A 1 85 ? -0.001 -19.334 6.719 1.00 93.19 85 GLY A N 1
ATOM 656 C CA . GLY A 1 85 ? 0.695 -20.435 7.395 1.00 93.19 85 GLY A CA 1
ATOM 657 C C . GLY A 1 85 ? 2.018 -2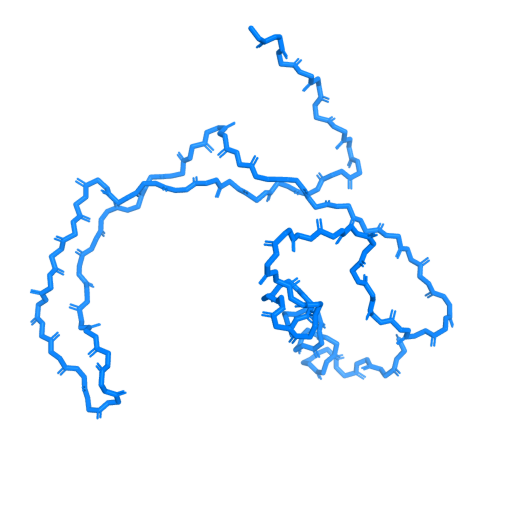0.841 6.731 1.00 93.19 85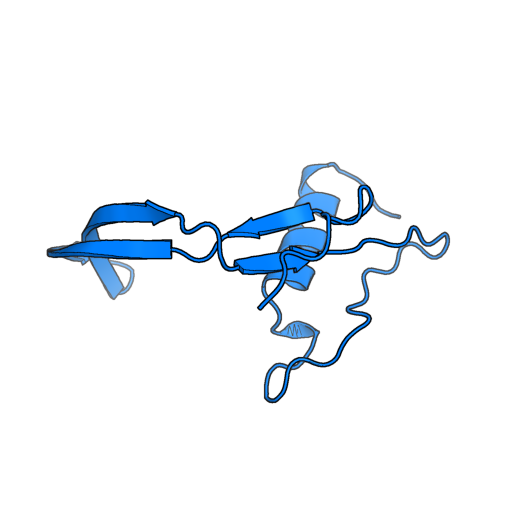 GLY A C 1
ATOM 658 O O . GLY A 1 85 ? 2.533 -21.931 6.988 1.00 93.19 85 GLY A O 1
ATOM 659 N N . VAL A 1 86 ? 2.575 -19.976 5.884 1.00 87.56 86 VAL A N 1
ATOM 660 C CA . VAL A 1 86 ? 3.828 -20.203 5.163 1.00 87.56 86 VAL A CA 1
ATOM 661 C C . VAL A 1 86 ? 4.997 -19.798 6.063 1.00 87.56 86 VAL A C 1
ATOM 663 O O . VAL A 1 86 ? 4.945 -18.782 6.749 1.00 87.56 86 VAL A O 1
ATOM 666 N N . ARG A 1 87 ? 6.052 -20.616 6.113 1.00 75.50 87 ARG A N 1
ATOM 667 C CA . ARG A 1 87 ? 7.254 -20.363 6.940 1.00 75.50 87 ARG A CA 1
ATOM 668 C C . ARG A 1 87 ? 8.528 -20.155 6.116 1.00 75.50 87 ARG A C 1
ATOM 670 O O . ARG A 1 87 ? 9.592 -19.981 6.704 1.00 75.50 87 ARG A O 1
ATOM 677 N N . ARG A 1 88 ? 8.406 -20.243 4.792 1.00 62.44 88 ARG A N 1
ATOM 678 C CA . ARG A 1 88 ? 9.441 -20.037 3.780 1.00 62.44 88 ARG A CA 1
ATOM 679 C C . ARG A 1 88 ? 8.789 -19.292 2.636 1.00 62.44 88 ARG A C 1
ATOM 681 O O . ARG A 1 88 ? 7.851 -19.885 2.067 1.00 62.44 88 ARG A O 1
#

Secondary structure (DSSP, 8-state):
---PPPPTTPEEEEEEEEEEEEEEEE-TTSPEEEEEEEEEEEEEEEE-----SS------SPBTTB-GGG-HHHHHHHHHHHHTT---

Foldseek 3Di:
DDPPDDDPQKDDDFDKDFPDWDFPAADPVGHTDIDTDIDTDPDGDIDHDDDDPVQDQDDPDDDPPADGVNDPVSVVVVVVCVVVVHRD

Solvent-accessible surface area (backbone atoms only — not comparable to full-atom values): 5919 Å² total; per-residue (Å²): 131,80,81,72,77,78,57,90,77,49,45,82,47,62,35,70,47,69,83,37,81,44,81,78,48,73,46,96,90,73,49,70,39,74,49,68,42,80,42,77,43,102,50,59,54,72,45,76,81,82,91,68,91,84,47,73,90,79,76,91,69,88,52,88,96,50,58,65,90,74,32,66,67,56,52,47,52,55,50,49,34,57,74,71,71,49,90,94

Radius of gyration: 17.42 Å; Cα contacts (8 Å, |Δi|>4): 93; chains: 1; bounding box: 34×35×45 Å